Protein AF-A0A1M3D9X2-F1 (afdb_monomer)

Secondary structure (DSSP, 8-state):
-PPPPSSHHHHHHHHHHHT-THHHHHHHHHS---HHHHHHHHHTS-PPPHHHHHHHHHHTTTSS-GGGTTS-----TTSPPPPP-----

Nearest PDB structures (foldseek):
  3jxc-assembly1_L  TM=8.189E-01  e=2.550E-01  Lederbergvirus P22
  6jq1-assembly1_A  TM=7.631E-01  e=2.002E-01  Deinococcus geothermalis DSM 11300
  1y7y-assembly1_B  TM=7.582E-01  e=3.249E-01  Aeromonas hydrophila
  1x57-assembly1_A  TM=6.087E-01  e=9.662E-01  Homo sapiens
  4iwr-assembly1_B  TM=6.057E-01  e=3.053E+00  Enterobacter sp. RFL1396

Structure (mmCIF, N/CA/C/O backbone):
data_AF-A0A1M3D9X2-F1
#
_entry.id   AF-A0A1M3D9X2-F1
#
loop_
_atom_site.group_PDB
_atom_site.id
_atom_site.type_symbol
_atom_site.label_atom_id
_atom_site.label_alt_id
_atom_site.label_comp_id
_atom_site.label_asym_id
_atom_site.label_entity_id
_atom_site.label_seq_id
_atom_site.pdbx_PDB_ins_code
_atom_site.Cartn_x
_atom_site.Cartn_y
_atom_site.Cartn_z
_atom_site.occupancy
_atom_site.B_iso_or_equiv
_atom_site.auth_seq_id
_atom_site.auth_comp_id
_atom_site.auth_asym_id
_atom_site.auth_atom_id
_atom_site.pdbx_PDB_model_num
ATOM 1 N N . MET A 1 1 ? 14.167 9.554 -17.369 1.00 57.16 1 MET A N 1
ATOM 2 C CA . MET A 1 1 ? 14.222 8.194 -16.792 1.00 57.16 1 MET A CA 1
ATOM 3 C C . MET A 1 1 ? 13.486 8.246 -15.465 1.00 57.16 1 MET A C 1
ATOM 5 O O . MET A 1 1 ? 13.844 9.085 -14.647 1.00 57.16 1 MET A O 1
ATOM 9 N N . TRP A 1 2 ? 12.408 7.481 -15.287 1.00 65.00 2 TRP A N 1
ATOM 10 C CA . TRP A 1 2 ? 11.677 7.475 -14.014 1.00 65.00 2 TRP A CA 1
ATOM 11 C C . TRP A 1 2 ? 12.551 6.893 -12.899 1.00 65.00 2 TRP A C 1
ATOM 13 O O . TRP A 1 2 ? 13.370 6.006 -13.150 1.00 65.00 2 TRP A O 1
ATOM 23 N N . ARG A 1 3 ? 12.415 7.427 -11.678 1.00 82.06 3 ARG A N 1
ATOM 24 C CA . ARG A 1 3 ? 13.106 6.879 -10.502 1.00 82.06 3 ARG A CA 1
ATOM 25 C C . ARG A 1 3 ? 12.618 5.457 -10.250 1.00 82.06 3 ARG A C 1
ATOM 27 O O . ARG A 1 3 ? 11.447 5.177 -10.461 1.00 82.06 3 ARG A O 1
ATOM 34 N N . ARG A 1 4 ? 13.507 4.576 -9.792 1.00 88.50 4 ARG A N 1
ATOM 35 C CA . ARG A 1 4 ? 13.124 3.244 -9.303 1.00 88.50 4 ARG A CA 1
ATOM 36 C C . ARG A 1 4 ? 12.463 3.349 -7.922 1.00 88.50 4 ARG A C 1
ATOM 38 O O . ARG A 1 4 ? 12.696 4.354 -7.243 1.00 88.50 4 ARG A O 1
ATOM 45 N N . PRO A 1 5 ? 11.680 2.341 -7.505 1.00 93.06 5 PRO A N 1
ATOM 46 C CA . PRO A 1 5 ? 11.222 2.247 -6.127 1.00 93.06 5 PRO A CA 1
ATOM 47 C C . PRO A 1 5 ? 12.396 2.246 -5.146 1.00 93.06 5 PRO A C 1
ATOM 49 O O . PRO A 1 5 ? 13.459 1.694 -5.438 1.00 93.06 5 PRO A O 1
ATOM 52 N N . SER A 1 6 ? 12.194 2.864 -3.983 1.00 93.25 6 SER A N 1
ATOM 53 C CA . SER A 1 6 ? 13.186 2.922 -2.902 1.00 93.25 6 SER A CA 1
ATOM 54 C C . SER A 1 6 ? 13.419 1.554 -2.250 1.00 93.25 6 SER A C 1
ATOM 56 O O . SER A 1 6 ? 14.534 1.248 -1.839 1.00 93.25 6 SER A O 1
ATOM 58 N N . SER A 1 7 ? 12.382 0.716 -2.201 1.00 95.12 7 SER A N 1
ATOM 59 C CA . SER A 1 7 ? 12.410 -0.649 -1.671 1.00 95.12 7 SER A CA 1
ATOM 60 C C . SER A 1 7 ? 11.355 -1.531 -2.347 1.00 95.12 7 SER A C 1
ATOM 62 O O . SER A 1 7 ? 10.439 -1.044 -3.016 1.00 95.12 7 SER A O 1
ATOM 64 N N . GLU A 1 8 ? 11.455 -2.842 -2.139 1.00 95.50 8 GLU A N 1
ATOM 65 C CA . GLU A 1 8 ? 10.423 -3.811 -2.515 1.00 95.50 8 GLU A CA 1
ATOM 66 C C . GLU A 1 8 ? 9.103 -3.530 -1.774 1.00 95.50 8 GLU A C 1
ATOM 68 O O . GLU A 1 8 ? 8.027 -3.699 -2.346 1.00 95.50 8 GLU A O 1
ATOM 73 N N . GLY A 1 9 ? 9.172 -3.037 -0.531 1.00 95.88 9 GLY A N 1
ATOM 74 C CA . GLY A 1 9 ? 8.003 -2.610 0.241 1.00 95.88 9 GLY A CA 1
ATOM 75 C C . GLY A 1 9 ? 7.253 -1.461 -0.434 1.00 95.88 9 GLY A C 1
ATOM 76 O O . GLY A 1 9 ? 6.049 -1.568 -0.673 1.00 95.88 9 GLY A O 1
ATOM 77 N N . ALA A 1 10 ? 7.975 -0.410 -0.837 1.00 96.25 10 ALA A N 1
ATOM 78 C CA . ALA A 1 10 ? 7.403 0.720 -1.572 1.00 96.25 10 ALA A CA 1
ATOM 79 C C . ALA A 1 10 ? 6.812 0.283 -2.923 1.00 96.25 10 ALA A C 1
ATOM 81 O O . ALA A 1 10 ? 5.708 0.690 -3.288 1.00 96.25 10 ALA A O 1
ATOM 82 N N . HIS A 1 11 ? 7.513 -0.596 -3.647 1.00 96.38 11 HIS A N 1
ATOM 83 C CA . HIS A 1 11 ? 7.048 -1.125 -4.931 1.00 96.38 11 HIS A CA 1
ATOM 84 C C . HIS A 1 11 ? 5.738 -1.906 -4.801 1.00 96.38 11 HIS A C 1
ATOM 86 O O . HIS A 1 11 ? 4.775 -1.637 -5.524 1.00 96.38 11 HIS A O 1
ATOM 92 N N . ARG A 1 12 ? 5.680 -2.841 -3.849 1.00 95.94 12 ARG A N 1
ATOM 93 C CA . ARG A 1 12 ? 4.492 -3.661 -3.585 1.00 95.94 12 ARG A CA 1
ATOM 94 C C . ARG A 1 12 ? 3.325 -2.830 -3.081 1.00 95.94 12 ARG A C 1
ATOM 96 O O . ARG A 1 12 ? 2.201 -3.081 -3.507 1.00 95.94 12 ARG A O 1
ATOM 103 N N . LEU A 1 13 ? 3.581 -1.848 -2.217 1.00 95.12 13 LEU A N 1
ATOM 104 C CA . LEU A 1 13 ? 2.538 -0.965 -1.704 1.00 95.12 13 LEU A CA 1
ATOM 105 C C . LEU A 1 13 ? 1.899 -0.154 -2.834 1.00 95.12 13 LEU A C 1
ATOM 107 O O . LEU A 1 13 ? 0.675 -0.144 -2.938 1.00 95.12 13 LEU A O 1
ATOM 111 N N . ALA A 1 14 ? 2.701 0.450 -3.716 1.00 95.12 14 ALA A N 1
ATOM 112 C CA . ALA A 1 14 ? 2.176 1.185 -4.868 1.00 95.12 14 ALA A CA 1
ATOM 113 C C . ALA A 1 14 ? 1.307 0.290 -5.761 1.00 95.12 14 ALA A C 1
ATOM 115 O O . ALA A 1 14 ? 0.180 0.647 -6.087 1.00 95.12 14 ALA A O 1
ATOM 116 N N . TRP A 1 15 ? 1.788 -0.910 -6.098 1.00 95.00 15 TRP A N 1
ATOM 117 C CA . TRP A 1 15 ? 1.019 -1.865 -6.900 1.00 95.00 15 TRP A CA 1
ATOM 118 C C . TRP A 1 15 ? -0.273 -2.315 -6.227 1.00 95.00 15 TRP A C 1
ATOM 120 O O . TRP A 1 15 ? -1.292 -2.494 -6.893 1.00 95.00 15 TRP A O 1
ATOM 130 N N . TRP A 1 16 ? -0.238 -2.514 -4.912 1.00 94.44 16 TRP A N 1
ATOM 131 C CA . TRP A 1 16 ? -1.420 -2.893 -4.159 1.00 94.44 16 TRP A CA 1
ATOM 132 C C . TRP A 1 16 ? -2.449 -1.758 -4.124 1.00 94.44 16 TRP A C 1
ATOM 134 O O . TRP A 1 16 ? -3.627 -2.041 -4.325 1.00 94.44 16 TRP A O 1
ATOM 144 N N . LEU A 1 17 ? -2.024 -0.503 -3.943 1.00 93.88 17 LEU A N 1
ATOM 145 C CA . LEU A 1 17 ? -2.900 0.675 -3.965 1.00 93.88 17 LEU A CA 1
ATOM 146 C C . LEU A 1 17 ? -3.493 0.926 -5.358 1.00 93.88 17 LEU A C 1
ATOM 148 O O . LEU A 1 17 ? -4.691 1.146 -5.478 1.00 93.88 17 LEU A O 1
ATOM 152 N N . CYS A 1 18 ? -2.689 0.830 -6.421 1.00 93.19 18 CYS A N 1
ATOM 153 C CA . CYS A 1 18 ? -3.146 1.066 -7.796 1.00 93.19 18 CYS A CA 1
ATOM 154 C C . CYS A 1 18 ? -4.112 0.000 -8.330 1.00 93.19 18 CYS A C 1
ATOM 156 O O . CYS A 1 18 ? -4.727 0.207 -9.373 1.00 93.19 18 CYS A O 1
ATOM 158 N N . ALA A 1 19 ? -4.223 -1.154 -7.673 1.00 91.81 19 ALA A N 1
ATOM 159 C CA . ALA A 1 19 ? -5.133 -2.203 -8.118 1.00 91.81 19 ALA A CA 1
ATOM 160 C C . ALA A 1 19 ? -6.610 -1.885 -7.825 1.00 91.81 19 ALA A C 1
ATOM 162 O O . ALA A 1 19 ? -7.474 -2.481 -8.464 1.00 91.81 19 ALA A O 1
ATOM 163 N N . ASP A 1 20 ? -6.896 -1.006 -6.858 1.00 91.25 20 ASP A N 1
ATOM 164 C CA . ASP A 1 20 ? -8.254 -0.601 -6.481 1.00 91.25 20 ASP A CA 1
ATOM 165 C C . ASP A 1 20 ? -8.214 0.681 -5.633 1.00 91.25 20 ASP A C 1
ATOM 167 O O . ASP A 1 20 ? -7.677 0.676 -4.525 1.00 91.25 20 ASP A O 1
ATOM 171 N N . ASP A 1 21 ? -8.828 1.761 -6.120 1.00 87.00 21 ASP A N 1
ATOM 172 C CA . ASP A 1 21 ? -8.851 3.062 -5.442 1.00 87.00 21 ASP A CA 1
ATOM 173 C C . ASP A 1 21 ? -9.471 2.999 -4.033 1.00 87.00 21 ASP A C 1
ATOM 175 O O . ASP A 1 21 ? -9.079 3.767 -3.151 1.00 87.00 21 ASP A O 1
ATOM 179 N N . ALA A 1 22 ? -10.378 2.050 -3.763 1.00 88.25 22 ALA A N 1
ATOM 180 C CA . ALA A 1 22 ? -10.972 1.871 -2.435 1.00 88.25 22 ALA A CA 1
ATOM 181 C C . ALA A 1 22 ? -9.934 1.474 -1.365 1.00 88.25 22 ALA A C 1
ATOM 183 O O . ALA A 1 22 ? -10.137 1.697 -0.167 1.00 88.25 22 ALA A O 1
ATOM 184 N N . ARG A 1 23 ? -8.783 0.930 -1.776 1.00 89.56 23 ARG A N 1
ATOM 185 C CA . ARG A 1 23 ? -7.698 0.509 -0.878 1.00 89.56 23 ARG A CA 1
ATOM 186 C C . ARG A 1 23 ? -6.996 1.669 -0.184 1.00 89.56 23 ARG A C 1
ATOM 188 O O . ARG A 1 23 ? -6.463 1.480 0.911 1.00 89.56 23 ARG A O 1
ATOM 195 N N . TRP A 1 24 ? -7.050 2.868 -0.765 1.00 87.94 24 TRP A N 1
ATOM 196 C CA . TRP A 1 24 ? -6.568 4.084 -0.109 1.00 87.94 24 TRP A CA 1
ATOM 197 C C . TRP A 1 24 ? -7.305 4.343 1.201 1.00 87.94 24 TRP A C 1
ATOM 199 O O . TRP A 1 24 ? -6.659 4.615 2.215 1.00 87.94 24 TRP A O 1
ATOM 209 N N . ALA A 1 25 ? -8.635 4.195 1.197 1.00 81.50 25 ALA A N 1
ATOM 210 C CA . ALA A 1 25 ? -9.458 4.330 2.396 1.00 81.50 25 ALA A CA 1
ATOM 211 C C . ALA A 1 25 ? -9.113 3.252 3.435 1.00 81.50 25 ALA A C 1
ATOM 213 O O . ALA A 1 25 ? -9.021 3.550 4.621 1.00 81.50 25 ALA A O 1
ATOM 214 N N . GLY A 1 26 ? -8.846 2.018 2.991 1.00 77.88 26 GLY A N 1
ATOM 215 C CA . GLY A 1 26 ? -8.417 0.923 3.865 1.00 77.88 26 GLY A CA 1
ATOM 216 C C . GLY A 1 26 ? -7.123 1.233 4.621 1.00 77.88 26 GLY A C 1
ATOM 217 O O . GLY A 1 26 ? -7.081 1.121 5.841 1.00 77.88 26 GLY A O 1
ATOM 218 N N . VAL A 1 27 ? -6.074 1.698 3.936 1.00 80.00 27 VAL A N 1
ATOM 219 C CA . VAL A 1 27 ? -4.804 2.052 4.603 1.00 80.00 27 VAL A CA 1
ATOM 220 C C . VAL A 1 27 ? -4.952 3.270 5.515 1.00 80.00 27 VAL A C 1
ATOM 222 O O . VAL A 1 27 ? -4.422 3.262 6.626 1.00 80.00 27 VAL A O 1
ATOM 225 N N . THR A 1 28 ? -5.687 4.301 5.094 1.00 83.56 28 THR A N 1
ATOM 226 C CA . THR A 1 28 ? -5.868 5.503 5.927 1.00 83.56 28 THR A CA 1
ATOM 227 C C . THR A 1 28 ? -6.677 5.229 7.187 1.00 83.56 28 THR A C 1
ATOM 229 O O . THR A 1 28 ? -6.304 5.699 8.261 1.00 83.56 28 THR A O 1
ATOM 232 N N . LEU A 1 29 ? -7.758 4.455 7.080 1.00 78.12 29 LEU A N 1
ATOM 233 C CA . LEU A 1 29 ? -8.649 4.172 8.204 1.00 78.12 29 LEU A CA 1
ATOM 234 C C . LEU A 1 29 ? -8.111 3.059 9.106 1.00 78.12 29 LEU A C 1
ATOM 236 O O . LEU A 1 29 ? -8.111 3.214 10.323 1.00 78.12 29 LEU A O 1
ATOM 240 N N . SER A 1 30 ? -7.655 1.944 8.531 1.00 75.00 30 SER A N 1
ATOM 241 C CA . SER A 1 30 ? -7.304 0.747 9.304 1.00 75.00 30 SER A CA 1
ATOM 242 C C . SER A 1 30 ? -5.884 0.783 9.857 1.00 75.00 30 SER A C 1
ATOM 244 O O . SER A 1 30 ? -5.670 0.333 10.976 1.00 75.00 30 SER A O 1
ATOM 246 N N . ALA A 1 31 ? -4.920 1.345 9.121 1.00 72.00 31 ALA A N 1
ATOM 247 C CA . ALA A 1 31 ? -3.552 1.491 9.623 1.00 72.00 31 ALA A CA 1
ATOM 248 C C . ALA A 1 31 ? -3.311 2.855 10.304 1.00 72.00 31 ALA A C 1
ATOM 250 O O . ALA A 1 31 ? -2.219 3.099 10.813 1.00 72.00 31 ALA A O 1
ATOM 251 N N . GLY A 1 32 ? -4.305 3.756 10.307 1.00 79.44 32 GLY A N 1
ATOM 252 C CA . GLY A 1 32 ? -4.174 5.107 10.868 1.00 79.44 32 GLY A CA 1
ATOM 253 C C . GLY A 1 32 ? -3.121 5.962 10.152 1.00 79.44 32 GLY A C 1
ATOM 254 O O . GLY A 1 32 ? -2.547 6.880 10.739 1.00 79.44 32 GLY A O 1
ATOM 255 N N . VAL A 1 33 ? -2.819 5.640 8.892 1.00 84.88 33 VAL A N 1
ATOM 256 C CA . VAL A 1 33 ? -1.711 6.234 8.138 1.00 84.88 33 VAL A CA 1
ATOM 257 C C . VAL A 1 33 ? -2.225 7.391 7.299 1.00 84.88 33 VAL A C 1
ATOM 259 O O . VAL A 1 33 ? -3.065 7.202 6.430 1.00 84.88 33 VAL A O 1
ATOM 262 N N . SER A 1 34 ? -1.698 8.597 7.501 1.00 90.00 34 SER A N 1
ATOM 263 C CA . SER A 1 34 ? -2.075 9.738 6.658 1.00 90.00 34 SER A CA 1
ATOM 264 C C . SER A 1 34 ? -1.620 9.551 5.196 1.00 90.00 34 SER A C 1
ATOM 266 O O . SER A 1 34 ? -0.580 8.926 4.969 1.00 90.00 34 SER A O 1
ATOM 268 N N . PRO A 1 35 ? -2.299 10.155 4.199 1.00 89.75 35 PRO A N 1
ATOM 269 C CA . PRO A 1 35 ? -1.834 10.133 2.808 1.00 89.75 35 PRO A CA 1
ATOM 270 C C . PRO A 1 35 ? -0.397 10.649 2.651 1.00 89.75 35 PRO A C 1
ATOM 272 O O . PRO A 1 35 ? 0.407 10.037 1.960 1.00 89.75 35 PRO A O 1
ATOM 275 N N . ALA A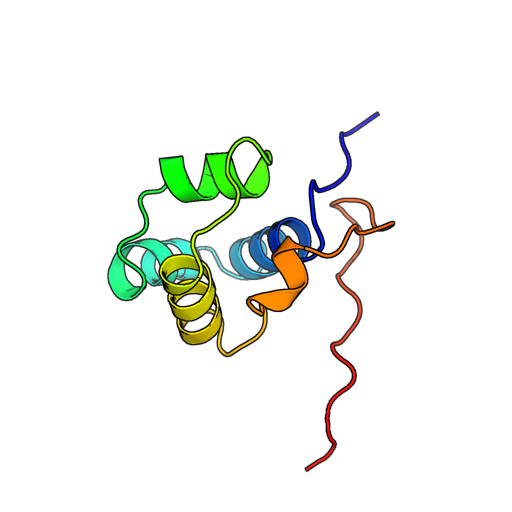 1 36 ? -0.027 11.694 3.398 1.00 92.19 36 ALA A N 1
ATOM 276 C CA . ALA A 1 36 ? 1.334 12.232 3.397 1.00 92.19 36 ALA A CA 1
ATOM 277 C C . ALA A 1 36 ? 2.380 11.227 3.916 1.00 92.19 36 ALA A C 1
ATOM 279 O O . ALA A 1 36 ? 3.536 11.252 3.497 1.00 92.19 36 ALA A O 1
ATOM 2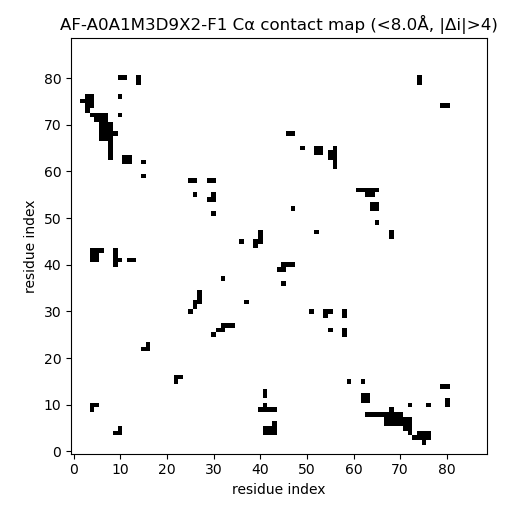80 N N . THR A 1 37 ? 1.996 10.338 4.835 1.00 93.44 37 THR A N 1
ATOM 281 C CA . THR A 1 37 ? 2.867 9.246 5.280 1.00 93.44 37 THR A CA 1
ATOM 282 C C . THR A 1 37 ? 3.051 8.222 4.163 1.00 93.44 37 THR A C 1
ATOM 284 O O . THR A 1 37 ? 4.178 7.798 3.925 1.00 93.44 37 THR A O 1
ATOM 287 N N . ILE A 1 38 ? 1.981 7.864 3.443 1.00 92.88 38 ILE A N 1
ATOM 288 C CA . ILE A 1 38 ? 2.062 6.960 2.284 1.00 92.88 38 ILE A CA 1
ATOM 289 C C . ILE A 1 38 ? 2.987 7.555 1.219 1.00 92.88 38 ILE A C 1
ATOM 291 O O . ILE A 1 38 ? 3.901 6.870 0.770 1.00 92.88 38 ILE A O 1
ATOM 295 N N . ASP A 1 39 ? 2.826 8.835 0.882 1.00 93.75 39 ASP A N 1
ATOM 296 C CA . ASP A 1 39 ? 3.677 9.513 -0.101 1.00 93.75 39 ASP A CA 1
ATOM 297 C C . ASP A 1 39 ? 5.160 9.453 0.283 1.00 93.75 39 ASP A C 1
ATOM 299 O O . ASP A 1 39 ? 6.002 9.118 -0.551 1.00 93.75 39 ASP A O 1
ATOM 303 N N . ARG A 1 40 ? 5.489 9.692 1.560 1.00 95.38 40 ARG A N 1
ATOM 304 C CA . ARG A 1 40 ? 6.870 9.602 2.063 1.00 95.38 40 ARG A CA 1
ATOM 305 C C . ARG A 1 40 ? 7.434 8.184 2.031 1.00 95.38 40 ARG A C 1
ATOM 307 O O . ARG A 1 40 ? 8.621 8.011 1.756 1.00 95.38 40 ARG A O 1
ATOM 314 N N . LEU A 1 41 ? 6.607 7.173 2.300 1.00 95.25 41 LEU A N 1
ATOM 315 C CA . LEU A 1 41 ? 7.009 5.770 2.168 1.00 95.25 41 LEU A CA 1
ATOM 316 C C . LEU A 1 41 ? 7.301 5.424 0.700 1.00 95.25 41 LEU A C 1
ATOM 318 O O . LEU A 1 41 ? 8.323 4.807 0.397 1.00 95.25 41 LEU A O 1
ATOM 322 N N . LEU A 1 42 ? 6.430 5.849 -0.221 1.00 94.38 42 LEU A N 1
ATOM 323 C CA . LEU A 1 42 ? 6.570 5.579 -1.654 1.00 94.38 42 LEU A CA 1
ATOM 324 C C . LEU A 1 42 ? 7.745 6.340 -2.284 1.00 94.38 42 LEU A C 1
ATOM 326 O O . LEU A 1 42 ? 8.421 5.801 -3.163 1.00 94.38 42 LEU A O 1
ATOM 330 N N . SER A 1 43 ? 8.026 7.563 -1.823 1.00 93.38 43 SER A N 1
ATOM 331 C CA . SER A 1 43 ? 9.184 8.344 -2.273 1.00 93.38 43 SER A CA 1
ATOM 332 C C . SER A 1 43 ? 10.508 7.858 -1.671 1.00 93.38 43 SER A C 1
ATOM 334 O O . SER A 1 43 ? 11.576 8.150 -2.218 1.00 93.38 43 SER A O 1
ATOM 336 N N . GLY A 1 44 ? 10.447 7.086 -0.578 1.00 93.06 44 GLY A N 1
ATOM 337 C CA . GLY A 1 44 ? 11.612 6.670 0.202 1.00 93.06 44 GLY A CA 1
ATOM 338 C C . GLY A 1 44 ? 12.166 7.765 1.115 1.00 93.06 44 GLY A C 1
ATOM 339 O O . GLY A 1 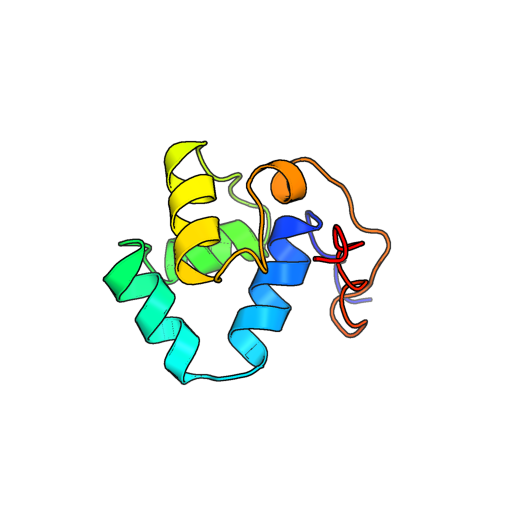44 ? 13.265 7.614 1.636 1.00 93.06 44 GLY A O 1
ATOM 340 N N . GLU A 1 45 ? 11.434 8.863 1.317 1.00 94.88 45 GLU A N 1
ATOM 341 C CA . GLU A 1 45 ? 11.758 9.876 2.332 1.00 94.88 45 GLU A CA 1
ATOM 342 C C . GLU A 1 45 ? 11.601 9.346 3.762 1.00 94.88 45 GLU A C 1
ATOM 344 O O . GLU A 1 45 ? 12.140 9.928 4.703 1.00 94.88 45 GLU A O 1
ATOM 349 N N . MET A 1 46 ? 10.846 8.259 3.930 1.00 93.56 46 MET A N 1
ATOM 350 C CA . MET A 1 46 ? 10.588 7.616 5.210 1.00 93.56 46 MET A CA 1
ATOM 351 C C . MET A 1 46 ? 10.730 6.101 5.086 1.00 93.56 46 MET A C 1
ATOM 353 O O . MET A 1 46 ? 10.152 5.489 4.189 1.00 93.56 46 MET A O 1
ATOM 357 N N . GLU A 1 47 ? 11.427 5.495 6.044 1.00 92.44 47 GLU A N 1
ATOM 358 C CA . GLU A 1 47 ? 11.289 4.072 6.346 1.00 92.44 47 GLU A CA 1
ATOM 359 C C . GLU A 1 47 ? 10.238 3.892 7.451 1.00 92.44 47 GLU A C 1
ATOM 361 O O . GLU A 1 47 ? 10.206 4.681 8.404 1.00 92.44 47 GLU A O 1
ATOM 366 N N . PRO A 1 48 ? 9.351 2.890 7.352 1.00 94.81 48 PRO A N 1
ATOM 367 C CA . PRO A 1 48 ? 8.348 2.672 8.380 1.00 94.81 48 PRO A CA 1
ATOM 368 C C . PRO A 1 48 ? 8.979 2.118 9.659 1.00 94.81 48 PRO A C 1
ATOM 370 O O . PRO A 1 48 ? 9.908 1.310 9.624 1.00 94.81 48 PRO A O 1
ATOM 373 N N . SER A 1 49 ? 8.408 2.488 10.807 1.00 94.69 49 SER A N 1
ATOM 374 C CA . SER A 1 49 ? 8.678 1.776 12.058 1.00 94.69 49 SER A CA 1
ATOM 375 C C . SER A 1 49 ? 8.194 0.322 11.968 1.00 94.69 49 SER A C 1
ATOM 377 O O . SER A 1 49 ? 7.357 -0.017 11.129 1.00 94.69 49 SER A O 1
ATOM 379 N N . GLY A 1 50 ? 8.672 -0.547 12.865 1.00 94.94 50 GLY A N 1
ATOM 380 C CA . GLY A 1 50 ? 8.218 -1.943 12.912 1.00 94.94 50 GLY A CA 1
ATOM 381 C C . GLY A 1 50 ? 6.702 -2.081 13.101 1.00 94.94 50 GLY A C 1
ATOM 382 O O . GLY A 1 50 ? 6.079 -2.922 12.460 1.00 94.94 50 GLY A O 1
ATOM 383 N N . GLU A 1 51 ? 6.101 -1.214 13.919 1.00 94.00 51 GLU A N 1
ATOM 384 C CA . GLU A 1 51 ? 4.651 -1.165 14.144 1.00 94.00 51 GLU A CA 1
ATOM 385 C C . GLU A 1 51 ? 3.891 -0.733 12.884 1.00 94.00 51 GLU A C 1
ATOM 387 O O . GLU A 1 51 ? 2.955 -1.411 12.464 1.00 94.00 51 GLU A O 1
ATOM 392 N N . LEU A 1 52 ? 4.338 0.339 12.221 1.00 93.81 52 LEU A N 1
ATOM 393 C CA . LEU A 1 52 ? 3.734 0.805 10.972 1.00 93.81 52 LEU A CA 1
ATOM 394 C C . LEU A 1 52 ? 3.850 -0.254 9.869 1.00 93.81 52 LEU A C 1
ATOM 396 O O . LEU A 1 52 ? 2.895 -0.513 9.139 1.00 93.81 52 LEU A O 1
ATOM 400 N N . ALA A 1 53 ? 5.006 -0.907 9.765 1.00 95.56 53 ALA A N 1
ATOM 401 C CA . ALA A 1 53 ? 5.227 -1.976 8.806 1.00 95.56 53 ALA A CA 1
ATOM 402 C C . ALA A 1 53 ? 4.314 -3.189 9.070 1.00 95.56 53 ALA A C 1
ATOM 404 O O . ALA A 1 53 ? 3.824 -3.794 8.116 1.00 95.56 53 ALA A O 1
ATOM 405 N N . ALA A 1 54 ? 4.056 -3.524 10.340 1.00 94.44 54 ALA A N 1
ATOM 406 C CA . ALA A 1 54 ? 3.115 -4.575 10.723 1.00 94.44 54 ALA A CA 1
ATOM 407 C C . ALA A 1 54 ? 1.660 -4.195 10.398 1.00 94.44 54 ALA A C 1
ATOM 409 O O . ALA A 1 54 ? 0.939 -5.013 9.831 1.00 94.44 54 ALA A O 1
ATOM 410 N N . ALA A 1 55 ? 1.248 -2.952 10.666 1.00 93.50 55 ALA A N 1
ATOM 411 C CA . ALA A 1 55 ? -0.090 -2.463 10.328 1.00 93.50 55 ALA A CA 1
ATOM 412 C C . ALA A 1 55 ? -0.343 -2.470 8.809 1.00 93.50 55 ALA A C 1
ATOM 414 O O . ALA A 1 55 ? -1.393 -2.910 8.346 1.00 93.50 55 ALA A O 1
ATOM 415 N N . ILE A 1 56 ? 0.646 -2.047 8.012 1.00 93.81 56 ILE A N 1
ATOM 416 C CA . ILE A 1 56 ? 0.573 -2.134 6.546 1.00 93.81 56 ILE A CA 1
ATOM 417 C C . ILE A 1 56 ? 0.477 -3.599 6.099 1.00 93.81 56 ILE A C 1
ATOM 419 O O . ILE A 1 56 ? -0.285 -3.916 5.184 1.00 93.81 56 ILE A O 1
ATOM 423 N N . ALA A 1 57 ? 1.219 -4.510 6.730 1.00 94.50 57 ALA A N 1
ATOM 424 C CA . ALA A 1 57 ? 1.154 -5.926 6.387 1.00 94.50 57 ALA A CA 1
ATOM 425 C C . ALA A 1 57 ? -0.226 -6.536 6.657 1.00 94.50 57 ALA A C 1
ATOM 427 O O . ALA A 1 57 ? -0.728 -7.281 5.816 1.00 94.50 57 ALA A O 1
ATOM 428 N N . ASP A 1 58 ? -0.855 -6.172 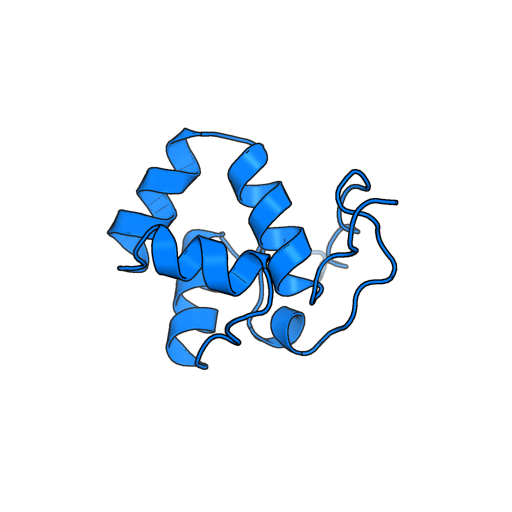7.773 1.00 93.06 58 ASP A N 1
ATOM 429 C CA . ASP A 1 58 ? -2.201 -6.622 8.126 1.00 93.06 58 ASP A CA 1
ATOM 430 C C . ASP A 1 58 ? -3.252 -6.108 7.125 1.00 93.06 58 ASP A C 1
ATOM 432 O O . ASP A 1 58 ? -3.941 -6.897 6.477 1.00 93.06 58 ASP A O 1
ATOM 436 N N . VAL A 1 59 ? -3.285 -4.792 6.872 1.00 93.00 59 VAL A N 1
ATOM 437 C CA . VAL A 1 59 ? -4.242 -4.173 5.930 1.00 93.00 59 VAL A CA 1
ATOM 438 C C . VAL A 1 59 ? -4.081 -4.697 4.505 1.00 93.00 59 VAL A C 1
ATOM 440 O O . VAL A 1 59 ? -5.058 -4.853 3.771 1.00 93.00 59 VAL A O 1
ATOM 443 N N . THR A 1 60 ? -2.849 -4.986 4.094 1.00 92.38 60 THR A N 1
ATOM 444 C CA . THR A 1 60 ? -2.577 -5.500 2.748 1.00 92.38 60 THR A CA 1
ATOM 445 C C . THR A 1 60 ? -2.754 -7.016 2.634 1.00 92.38 60 THR A C 1
ATOM 447 O O . THR A 1 60 ? -2.435 -7.575 1.580 1.00 92.38 60 THR A O 1
ATOM 450 N N . ALA A 1 61 ? -3.245 -7.689 3.686 1.00 92.00 61 ALA A N 1
ATOM 451 C CA . ALA A 1 61 ? -3.347 -9.148 3.785 1.00 92.00 61 ALA A CA 1
ATOM 452 C C . ALA A 1 61 ? -2.034 -9.850 3.387 1.00 92.00 61 ALA A C 1
ATOM 454 O O . ALA A 1 61 ? -2.004 -10.880 2.712 1.00 92.00 61 ALA A O 1
ATOM 455 N N . GLY A 1 62 ? -0.921 -9.224 3.757 1.00 93.19 62 GLY A N 1
ATOM 456 C CA . GLY A 1 62 ? 0.428 -9.682 3.501 1.00 93.19 62 GLY A CA 1
ATOM 457 C C . GLY A 1 62 ? 0.990 -9.479 2.094 1.00 93.19 62 GLY A C 1
ATOM 458 O O . GLY A 1 62 ? 2.078 -9.985 1.780 1.00 93.19 62 GLY A O 1
ATOM 459 N N . ALA A 1 63 ? 0.312 -8.704 1.243 1.00 93.44 63 ALA A N 1
ATOM 460 C CA . ALA A 1 63 ? 0.887 -8.287 -0.033 1.00 93.44 63 ALA A CA 1
ATOM 461 C C . ALA A 1 63 ? 2.200 -7.511 0.176 1.00 93.44 63 ALA A C 1
ATOM 463 O O . ALA A 1 63 ? 3.160 -7.734 -0.568 1.00 93.44 63 ALA A O 1
ATOM 464 N N . VAL A 1 64 ? 2.275 -6.704 1.238 1.00 94.88 64 VAL A N 1
ATOM 465 C CA . VAL A 1 64 ? 3.484 -6.025 1.723 1.00 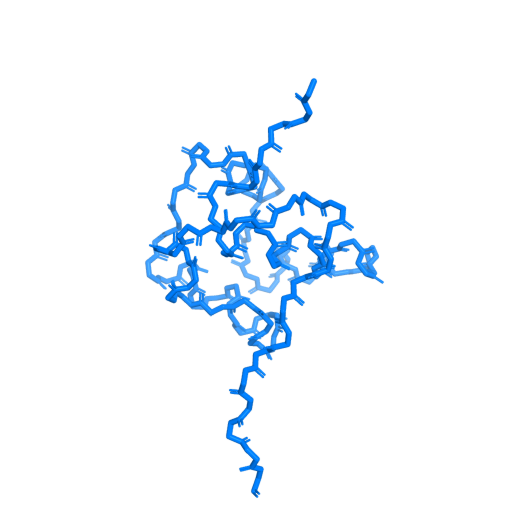94.88 64 VAL A CA 1
ATOM 466 C C . VAL A 1 64 ? 3.867 -6.621 3.082 1.00 94.88 64 VAL A C 1
ATOM 468 O O . VAL A 1 64 ? 3.020 -6.762 3.950 1.00 94.88 64 VAL A O 1
ATOM 471 N N . MET A 1 65 ? 5.128 -6.997 3.282 1.00 95.69 65 MET A N 1
ATOM 472 C CA . MET A 1 65 ? 5.646 -7.559 4.537 1.00 95.69 65 MET A CA 1
ATOM 473 C C . MET A 1 65 ? 6.665 -6.609 5.177 1.00 95.69 65 MET A C 1
ATOM 475 O O . MET A 1 65 ? 7.375 -5.918 4.444 1.00 95.69 65 MET A O 1
ATOM 479 N N . PRO A 1 66 ? 6.858 -6.631 6.513 1.00 96.50 66 PRO A N 1
ATOM 480 C CA . PRO A 1 66 ? 7.831 -5.754 7.166 1.00 96.50 66 PRO A CA 1
ATOM 481 C C . PRO A 1 66 ? 9.259 -5.893 6.621 1.00 96.50 66 PRO A C 1
ATOM 483 O O . PRO A 1 66 ? 9.977 -4.913 6.459 1.00 96.50 66 PRO A O 1
ATOM 486 N N . MET A 1 67 ? 9.654 -7.113 6.256 1.00 95.38 67 MET A N 1
ATOM 487 C CA . MET A 1 67 ? 10.970 -7.403 5.681 1.00 95.38 67 MET A CA 1
ATOM 488 C C . MET A 1 67 ? 11.190 -6.841 4.267 1.00 95.38 67 MET A C 1
ATOM 490 O O . MET A 1 67 ? 12.332 -6.794 3.817 1.00 95.38 67 MET A O 1
ATOM 494 N N . ASP A 1 68 ? 10.136 -6.443 3.548 1.00 96.00 68 ASP A N 1
ATOM 495 C CA . ASP A 1 68 ? 10.277 -5.920 2.184 1.00 96.00 68 ASP A CA 1
ATOM 496 C C . ASP A 1 68 ? 10.836 -4.494 2.171 1.00 96.00 68 ASP A C 1
ATOM 498 O O . ASP A 1 68 ? 11.459 -4.087 1.194 1.00 96.00 68 ASP A O 1
ATOM 502 N N . TRP A 1 69 ? 10.648 -3.739 3.256 1.00 95.62 69 TRP A N 1
ATOM 503 C CA . TRP A 1 69 ? 11.145 -2.366 3.373 1.00 95.62 69 TRP A CA 1
ATOM 504 C C . TRP A 1 69 ? 12.675 -2.299 3.392 1.00 95.62 69 TRP A C 1
ATOM 506 O O . TRP A 1 69 ? 13.251 -1.370 2.841 1.00 95.62 69 TRP A O 1
ATOM 516 N N . ALA A 1 70 ? 13.334 -3.330 3.929 1.00 93.50 70 ALA A N 1
ATOM 517 C CA . ALA A 1 70 ? 14.793 -3.449 3.942 1.00 93.50 70 ALA A CA 1
ATOM 518 C C . ALA A 1 70 ? 15.375 -4.052 2.646 1.00 93.50 70 ALA A C 1
ATOM 520 O O . ALA A 1 70 ? 16.593 -4.179 2.508 1.00 93.50 70 ALA A O 1
ATOM 521 N N . ARG A 1 71 ? 14.528 -4.486 1.702 1.00 92.31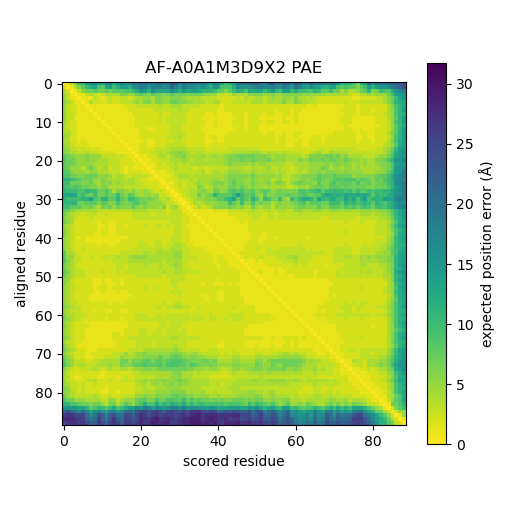 71 ARG A N 1
ATOM 522 C CA . ARG A 1 71 ? 14.967 -5.123 0.455 1.00 92.31 71 ARG A CA 1
ATOM 523 C C . ARG A 1 71 ? 14.961 -4.113 -0.681 1.00 92.31 71 ARG A C 1
ATOM 525 O O . ARG A 1 71 ? 13.928 -3.536 -1.003 1.00 92.31 71 ARG A O 1
ATOM 532 N N . ALA A 1 72 ? 16.103 -3.959 -1.343 1.00 90.69 72 ALA A N 1
ATOM 533 C CA . ALA A 1 72 ? 16.156 -3.263 -2.621 1.00 90.69 72 ALA A CA 1
ATOM 534 C C . ALA A 1 72 ? 15.372 -4.048 -3.686 1.00 90.69 72 ALA A C 1
ATOM 536 O O . ALA A 1 72 ? 15.361 -5.281 -3.674 1.00 90.69 72 ALA A O 1
ATOM 537 N N . THR A 1 73 ? 14.773 -3.334 -4.638 1.00 87.62 73 THR A N 1
ATOM 538 C CA . THR A 1 73 ? 14.140 -3.939 -5.812 1.00 87.62 73 THR A CA 1
ATOM 539 C C . THR A 1 73 ? 14.876 -3.535 -7.085 1.00 87.62 73 THR A C 1
ATOM 541 O O . THR A 1 73 ? 15.318 -2.395 -7.243 1.00 87.62 73 THR A O 1
ATOM 544 N N . SER A 1 74 ? 15.048 -4.485 -8.002 1.00 86.06 74 SER A N 1
ATOM 545 C CA . SER A 1 74 ? 15.567 -4.211 -9.346 1.00 86.06 74 SER A CA 1
ATOM 546 C C . SER A 1 74 ? 14.454 -3.849 -10.333 1.00 86.06 74 SER A C 1
ATOM 548 O O . SER A 1 74 ? 14.756 -3.406 -11.445 1.00 86.06 74 SER A O 1
ATOM 550 N N . ALA A 1 75 ? 13.190 -4.017 -9.932 1.00 89.25 75 ALA A N 1
ATOM 551 C CA . ALA A 1 75 ? 12.027 -3.731 -10.750 1.00 89.25 75 ALA A CA 1
ATOM 552 C C . ALA A 1 75 ? 11.833 -2.220 -10.957 1.00 89.25 75 ALA A C 1
ATOM 554 O O . ALA A 1 75 ? 12.152 -1.393 -10.101 1.00 89.25 75 ALA A O 1
ATOM 555 N N . ALA A 1 76 ? 11.304 -1.860 -12.123 1.00 92.25 76 ALA A N 1
ATOM 556 C CA . ALA A 1 76 ? 10.764 -0.530 -12.370 1.00 92.25 76 ALA A CA 1
ATOM 557 C C . ALA A 1 76 ? 9.316 -0.447 -11.852 1.00 92.25 76 ALA A C 1
ATOM 559 O O . ALA A 1 76 ? 8.676 -1.471 -11.614 1.00 92.25 76 ALA A O 1
ATOM 560 N N . TRP A 1 77 ? 8.788 0.767 -11.679 1.00 92.50 77 TRP A N 1
ATOM 561 C CA . TRP A 1 77 ? 7.427 0.971 -11.165 1.00 92.50 77 TRP A CA 1
ATOM 562 C C . TRP A 1 77 ? 6.342 0.301 -12.012 1.00 92.50 77 TRP A C 1
ATOM 564 O O . TRP A 1 77 ? 5.373 -0.210 -11.464 1.00 92.50 77 TRP A O 1
ATOM 574 N N . ASP A 1 78 ? 6.514 0.275 -13.330 1.00 92.06 78 ASP A N 1
ATOM 575 C CA . ASP A 1 78 ? 5.602 -0.327 -14.306 1.00 92.06 78 ASP A CA 1
ATOM 576 C C . ASP A 1 78 ? 5.730 -1.857 -14.402 1.00 92.06 78 ASP A C 1
ATOM 578 O O . ASP A 1 78 ? 4.886 -2.516 -15.012 1.00 92.06 78 ASP A O 1
ATOM 582 N N . ALA A 1 79 ? 6.742 -2.448 -13.764 1.00 93.56 79 ALA A N 1
ATOM 583 C CA . ALA A 1 79 ? 6.889 -3.892 -13.677 1.00 93.56 79 ALA A CA 1
ATOM 584 C C . ALA A 1 79 ? 6.094 -4.444 -12.488 1.00 93.56 79 ALA A C 1
ATOM 586 O O . ALA A 1 79 ? 6.243 -3.984 -11.355 1.00 93.56 79 ALA A O 1
ATOM 587 N N . LYS A 1 80 ? 5.279 -5.475 -12.734 1.00 92.50 80 LYS A N 1
ATOM 588 C CA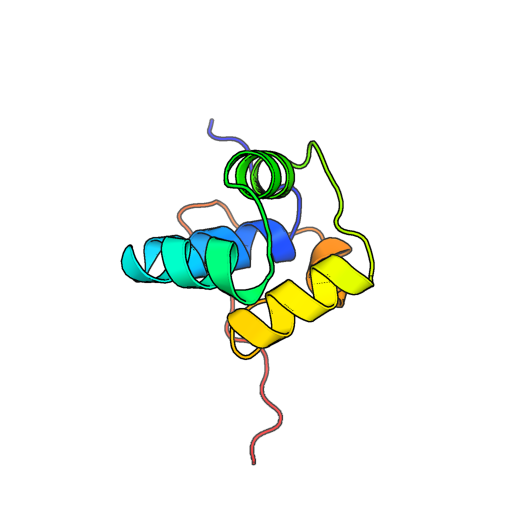 . LYS A 1 80 ? 4.524 -6.167 -11.682 1.00 92.50 80 LYS A CA 1
ATOM 589 C C . LYS A 1 80 ? 5.480 -6.795 -10.655 1.00 92.50 80 LYS A C 1
ATOM 591 O O . LYS A 1 80 ? 6.404 -7.496 -11.075 1.00 92.50 80 LYS A O 1
ATOM 596 N N . PRO A 1 81 ? 5.251 -6.621 -9.336 1.00 92.44 81 PRO A N 1
ATOM 597 C CA . PRO A 1 81 ? 6.039 -7.284 -8.310 1.00 92.44 81 PRO A CA 1
ATOM 598 C C . PRO A 1 81 ? 6.007 -8.796 -8.497 1.00 92.44 81 PRO A C 1
ATOM 600 O O . PRO A 1 81 ? 4.960 -9.378 -8.806 1.00 92.44 81 PRO A O 1
ATOM 603 N N . ALA A 1 82 ? 7.152 -9.441 -8.278 1.00 87.75 82 ALA A N 1
ATOM 604 C CA . ALA A 1 82 ? 7.228 -10.891 -8.328 1.00 87.75 82 ALA A CA 1
ATOM 605 C C . ALA A 1 82 ? 6.232 -11.500 -7.330 1.00 87.75 82 ALA A C 1
ATOM 607 O O . ALA A 1 82 ? 6.078 -11.009 -6.201 1.00 87.75 82 ALA A O 1
ATOM 608 N N . ALA A 1 83 ? 5.566 -12.583 -7.737 1.00 85.06 83 ALA A N 1
ATOM 609 C CA . ALA A 1 83 ? 4.734 -13.349 -6.823 1.00 85.06 83 ALA A CA 1
ATOM 610 C C . ALA A 1 83 ? 5.575 -13.730 -5.600 1.00 85.06 83 ALA A C 1
ATOM 612 O O . ALA A 1 83 ? 6.730 -14.144 -5.729 1.00 85.06 83 ALA A O 1
ATOM 613 N N . ARG A 1 84 ? 5.013 -13.550 -4.403 1.00 78.06 84 ARG A N 1
ATOM 614 C CA . ARG A 1 84 ? 5.680 -14.026 -3.195 1.00 78.06 84 ARG A CA 1
ATOM 615 C C . ARG A 1 84 ? 5.725 -15.550 -3.320 1.00 78.06 84 ARG A C 1
ATOM 617 O O . ARG A 1 84 ? 4.690 -16.151 -3.600 1.00 78.06 84 ARG A O 1
ATOM 624 N N . ALA A 1 85 ? 6.905 -16.156 -3.199 1.00 65.75 85 ALA A N 1
ATOM 625 C CA . ALA A 1 85 ? 7.015 -17.609 -3.178 1.00 65.75 85 ALA A CA 1
ATOM 626 C C . ALA A 1 85 ? 6.190 -18.101 -1.984 1.00 65.75 85 ALA A C 1
ATOM 628 O O . ALA A 1 85 ? 6.577 -17.898 -0.835 1.00 65.75 85 ALA A O 1
ATOM 629 N N . GLY A 1 86 ? 4.995 -18.617 -2.257 1.00 53.97 86 GLY A N 1
ATOM 630 C CA . GLY A 1 86 ? 4.131 -19.140 -1.219 1.00 53.97 86 GLY A CA 1
ATOM 631 C C . GLY A 1 86 ? 4.774 -20.390 -0.640 1.00 53.97 86 GLY A C 1
ATOM 632 O O . GLY A 1 86 ? 5.215 -21.265 -1.384 1.00 53.97 86 GLY A O 1
ATOM 633 N N . THR A 1 87 ? 4.752 -20.517 0.682 1.00 49.44 87 THR A N 1
ATOM 634 C CA . THR A 1 87 ? 4.352 -21.801 1.250 1.00 49.44 87 THR A CA 1
ATOM 635 C C . THR A 1 87 ? 3.037 -22.167 0.575 1.00 49.44 87 THR A C 1
ATOM 637 O O . THR A 1 87 ? 2.013 -21.521 0.809 1.00 49.44 87 THR A O 1
ATOM 640 N N . ALA A 1 88 ? 3.100 -23.132 -0.341 1.00 34.31 88 ALA A N 1
ATOM 641 C CA . ALA A 1 88 ? 1.927 -23.904 -0.697 1.00 34.31 88 ALA A CA 1
ATOM 642 C C . ALA A 1 88 ? 1.283 -24.385 0.612 1.00 34.31 88 ALA A C 1
ATOM 644 O O . ALA A 1 88 ? 2.005 -24.740 1.550 1.00 34.31 88 ALA A O 1
ATOM 645 N N . ALA A 1 89 ? -0.044 -24.287 0.673 1.00 36.88 89 ALA A N 1
ATOM 646 C CA . ALA A 1 89 ? -0.839 -24.883 1.738 1.00 36.88 89 ALA A CA 1
ATOM 647 C C . ALA A 1 89 ? -0.501 -26.372 1.915 1.00 36.88 89 ALA A C 1
ATOM 649 O O . ALA A 1 89 ? -0.171 -27.020 0.892 1.00 36.88 89 ALA A O 1
#

pLDDT: mean 88.03, std 12.23, range [34.31, 96.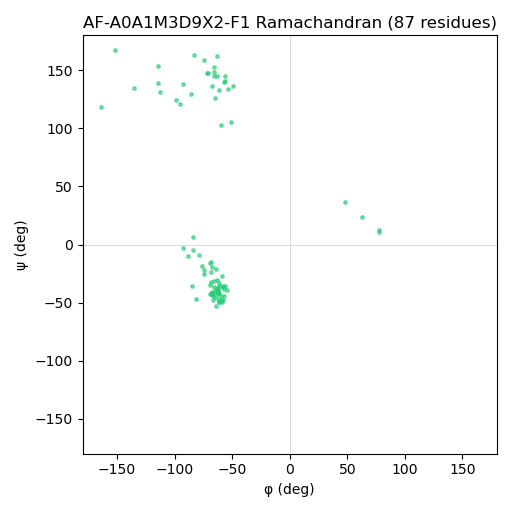5]

Sequence (89 aa):
MWRRPSSEGAHRLAWWLCADDARWAGVTLSAGVSPATIDRLLSGEMEPSGELAAAIADVTAGAVMPMDWARATSAAWDAK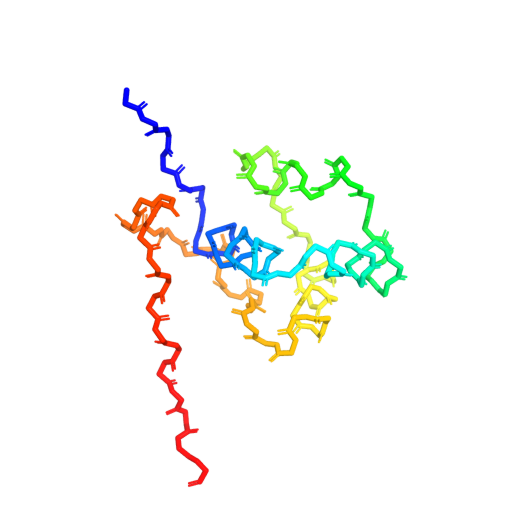PAARAGTAA

Solvent-accessible surface area (backbone atoms only — not comparable to full-atom values): 5231 Å² total; per-residue (Å²): 132,83,78,61,42,63,11,38,23,30,44,35,44,52,55,58,39,74,73,39,77,71,45,54,56,48,44,36,67,75,52,66,40,52,70,71,55,52,51,29,37,49,68,48,80,39,82,73,52,75,67,56,26,47,38,48,15,58,75,49,75,55,70,27,46,60,73,27,58,81,30,77,48,93,56,49,81,89,49,81,73,77,78,75,86,66,81,74,131

Radius of gyration: 12.36 Å; Cα contacts (8 Å, |Δi|>4): 103; chains: 1; bounding box: 27×37×31 Å

Mean predicted aligned error: 4.71 Å

Foldseek 3Di:
DDDAWPWQLLLLLLVLCVVDVVLVVLCCPQLVADPVNNVCLNVVVDQDDPSSQVSSCVSSVNSHHSVGSVHHDPDGSPDDRDDDPDPDD